Protein AF-F7X9J7-F1 (afdb_monomer_lite)

Sequence (141 aa):
MPDPILLPTLPWRDCQFDPINPTDVSMMEGRRSEEQAAGTPFWKAQYTTNWMTPAFYGLFDAFVMKSSSRGAPFLGYDLFRPRPIAHNNGKPLSGTKAGGGAFNGGAVLQSITNSRTIVVSGLPAGFKLSSGDYVELRKSG

Secondary structure (DSSP, 8-state):
-PPPBPPP---EEEEEEEEE--EEEE--TTSPPEEEE-S--EEEEEEEE-SPPHHHHHHHHHHHHHHHGGG--B----TT--S-GGG-SSSPS-SB-TTSSB--S--EEEEEEETTEEEEESPPTT----TT---------

Foldseek 3Di:
DPDAAEDDPAQWDDKDKDKDFDWDWDDDPPDDIDIDGDDDIDIDIDIDHDDDDPVRVVVVVVSCVVCVVVNGHHDDDGPVPPDAPVPPPV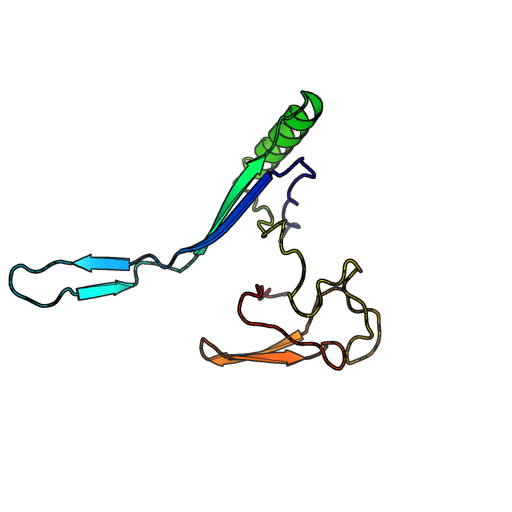DQQFAAWPVGDTDPVDWDFPADPDPVDTDIGRHHPPDDHDPPDDDDDDDDD

Organism: Sinorhizobium meliloti (strain SM11) (NCBI:txid707241)

pLDDT: mean 84.24, std 8.74, range [52.03, 94.12]

Radius of gyration: 19.71 Å; chains: 1; bounding box: 40×46×58 Å

Structure (mmCIF, N/CA/C/O backbone):
data_AF-F7X9J7-F1
#
_entry.id   AF-F7X9J7-F1
#
loop_
_atom_site.group_PDB
_atom_site.id
_atom_site.type_symbol
_atom_site.label_atom_id
_atom_site.label_alt_id
_atom_site.label_comp_id
_atom_site.label_asym_id
_atom_site.label_entity_id
_atom_site.label_seq_id
_atom_site.pdbx_PDB_ins_code
_atom_site.Cartn_x
_atom_site.Cartn_y
_atom_site.Cartn_z
_atom_site.occupancy
_atom_site.B_iso_or_equiv
_atom_site.auth_seq_id
_atom_site.auth_comp_id
_atom_site.auth_asym_id
_atom_site.auth_atom_id
_atom_site.pdbx_PDB_model_num
ATOM 1 N N . MET A 1 1 ? -17.945 6.629 -8.120 1.00 53.03 1 MET A N 1
ATOM 2 C CA . MET A 1 1 ? -16.708 7.422 -8.311 1.00 53.03 1 MET A CA 1
ATOM 3 C C . MET A 1 1 ? -16.031 6.932 -9.580 1.00 53.03 1 MET A C 1
ATOM 5 O O . MET A 1 1 ? -16.171 5.747 -9.852 1.00 53.03 1 MET A O 1
ATOM 9 N N . PRO A 1 2 ? -15.355 7.794 -10.358 1.00 61.09 2 PRO A N 1
ATOM 10 C CA . PRO A 1 2 ? -14.476 7.326 -11.429 1.00 61.09 2 PRO A CA 1
ATOM 11 C C . PRO A 1 2 ? -13.364 6.447 -10.842 1.00 61.09 2 PRO A C 1
ATOM 13 O O . PRO A 1 2 ? -12.942 6.679 -9.706 1.00 61.09 2 PRO A O 1
ATOM 16 N N . ASP A 1 3 ? -12.914 5.448 -11.600 1.00 68.94 3 ASP A N 1
ATOM 17 C CA . ASP A 1 3 ? -11.819 4.580 -11.170 1.00 68.94 3 ASP A CA 1
ATOM 18 C C . ASP A 1 3 ? -10.563 5.416 -10.875 1.00 68.94 3 ASP A C 1
ATOM 20 O O . ASP A 1 3 ? -10.225 6.317 -11.656 1.00 68.94 3 ASP A O 1
ATOM 24 N N . PRO A 1 4 ? -9.868 5.155 -9.752 1.00 78.88 4 PRO A N 1
ATOM 25 C CA . PRO A 1 4 ? -8.680 5.910 -9.397 1.00 78.88 4 PRO A CA 1
ATOM 26 C C . PRO A 1 4 ? -7.581 5.687 -10.435 1.00 78.88 4 PRO A C 1
ATOM 28 O O . PRO A 1 4 ? -7.437 4.610 -11.019 1.00 78.88 4 PRO A O 1
ATOM 31 N N . ILE A 1 5 ? -6.760 6.713 -10.641 1.00 87.12 5 ILE A N 1
ATOM 32 C CA . ILE A 1 5 ? -5.600 6.607 -11.525 1.00 87.12 5 ILE A CA 1
ATOM 33 C C . ILE A 1 5 ? -4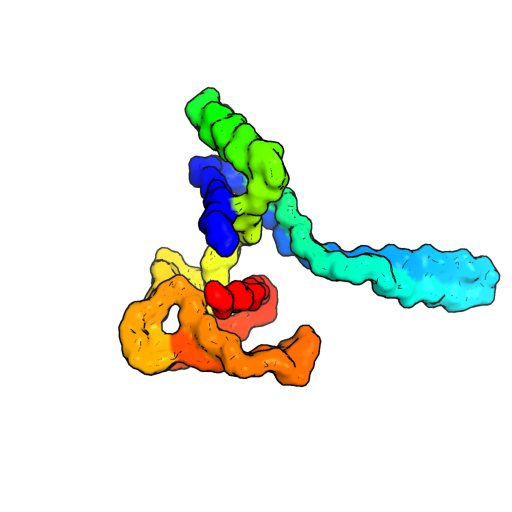.620 5.598 -10.914 1.00 87.12 5 ILE A C 1
ATOM 35 O O . ILE A 1 5 ? -4.282 5.688 -9.736 1.00 87.12 5 ILE A O 1
ATOM 39 N N . LEU A 1 6 ? -4.160 4.629 -11.703 1.00 88.94 6 LEU A N 1
ATOM 40 C CA . LEU A 1 6 ? -3.172 3.651 -11.248 1.00 88.94 6 LEU A CA 1
ATOM 41 C C . LEU A 1 6 ? -1.769 4.265 -11.223 1.00 88.94 6 LEU A C 1
ATOM 43 O O . LEU A 1 6 ? -1.438 5.104 -12.065 1.00 88.94 6 LEU A O 1
ATOM 47 N N . LEU A 1 7 ? -0.934 3.809 -10.286 1.00 89.81 7 LEU A N 1
ATOM 48 C CA . LEU A 1 7 ? 0.491 4.136 -10.293 1.00 89.81 7 LEU A CA 1
ATOM 49 C C . LEU A 1 7 ? 1.151 3.635 -11.589 1.00 89.81 7 LEU A C 1
ATOM 51 O O . LEU A 1 7 ? 0.887 2.503 -12.010 1.00 89.81 7 LEU A O 1
ATOM 55 N N . PRO A 1 8 ? 2.018 4.445 -12.219 1.00 91.31 8 PRO A N 1
ATOM 56 C CA . PRO A 1 8 ? 2.694 4.050 -13.442 1.00 91.31 8 PRO A CA 1
ATOM 57 C C . PRO A 1 8 ? 3.735 2.959 -13.168 1.00 91.31 8 PRO A C 1
ATOM 59 O O . PRO A 1 8 ? 4.362 2.900 -12.105 1.00 91.31 8 PRO A O 1
ATOM 62 N N . THR A 1 9 ? 3.957 2.103 -14.164 1.00 90.88 9 THR A N 1
ATOM 63 C CA . THR A 1 9 ? 5.023 1.099 -14.131 1.00 90.88 9 THR A CA 1
ATOM 64 C C . THR A 1 9 ? 6.363 1.775 -14.410 1.00 90.88 9 THR A C 1
ATOM 66 O O . THR A 1 9 ? 6.758 1.957 -15.560 1.00 90.88 9 THR A O 1
ATOM 69 N N . LEU A 1 10 ? 7.046 2.180 -13.342 1.00 92.38 10 LEU A N 1
ATOM 70 C CA . LEU A 1 10 ? 8.357 2.824 -13.376 1.00 92.38 10 LEU A CA 1
ATOM 71 C C . LEU A 1 10 ? 9.400 1.943 -12.676 1.00 92.38 10 LEU A C 1
ATOM 73 O O . LEU A 1 10 ? 9.028 1.058 -11.900 1.00 92.38 10 LEU A O 1
ATOM 77 N N . PRO A 1 11 ? 10.707 2.166 -12.920 1.00 92.62 11 PRO A N 1
ATOM 78 C CA . PRO A 1 11 ? 11.774 1.481 -12.195 1.00 92.62 11 PRO A CA 1
ATOM 79 C C . PRO A 1 11 ? 11.881 2.024 -10.760 1.00 92.62 11 PRO A C 1
ATOM 81 O O . PRO A 1 11 ? 12.816 2.749 -10.414 1.00 92.62 11 PRO A O 1
ATOM 84 N N . TRP A 1 12 ? 10.889 1.703 -9.931 1.00 92.25 12 TRP A N 1
ATOM 85 C CA . TRP A 1 12 ? 10.841 2.061 -8.519 1.00 92.25 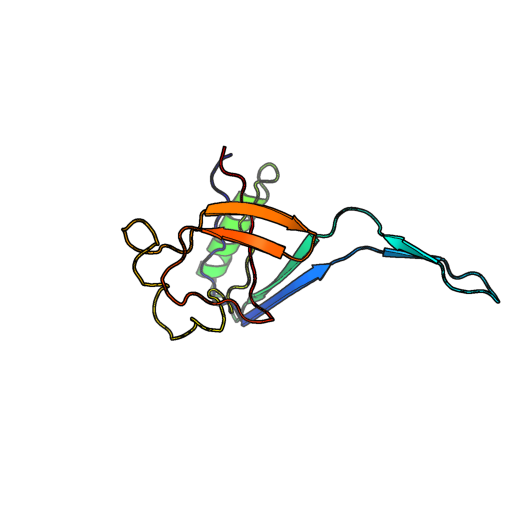12 TRP A CA 1
ATOM 86 C C . TRP A 1 12 ? 12.016 1.426 -7.773 1.00 92.25 12 TRP A C 1
ATOM 88 O O . TRP A 1 12 ? 12.338 0.254 -7.962 1.00 92.25 12 TRP A O 1
ATOM 98 N N . ARG A 1 13 ? 12.672 2.227 -6.940 1.00 93.12 13 ARG A N 1
ATOM 99 C CA . ARG A 1 13 ? 13.799 1.828 -6.098 1.00 93.12 13 ARG A CA 1
ATOM 100 C C . ARG A 1 13 ? 13.352 1.536 -4.681 1.00 93.12 13 ARG A C 1
ATOM 102 O O . ARG A 1 13 ? 13.801 0.561 -4.097 1.00 93.12 13 ARG A O 1
ATOM 109 N N . ASP A 1 14 ? 12.521 2.419 -4.141 1.00 92.44 14 ASP A N 1
ATOM 110 C CA . ASP A 1 14 ? 12.150 2.398 -2.734 1.00 92.44 14 ASP A CA 1
ATOM 111 C C . ASP A 1 14 ? 10.760 3.007 -2.524 1.00 92.44 14 ASP A C 1
ATOM 113 O O . ASP A 1 14 ? 10.324 3.863 -3.306 1.00 92.44 14 ASP A O 1
ATOM 117 N N . CYS A 1 15 ? 10.072 2.551 -1.482 1.00 92.75 15 CYS A N 1
ATOM 118 C CA . CYS A 1 15 ? 8.760 3.025 -1.069 1.00 92.75 15 CYS A CA 1
ATOM 119 C C . CYS A 1 15 ? 8.698 3.084 0.455 1.00 92.75 15 CYS A C 1
ATOM 121 O O . CYS A 1 15 ? 8.728 2.054 1.125 1.00 92.75 15 CYS A O 1
ATOM 123 N N . GLN A 1 16 ? 8.525 4.285 0.993 1.00 93.12 16 GLN A N 1
ATOM 124 C CA . GLN A 1 16 ? 8.170 4.476 2.392 1.00 93.12 16 GLN A CA 1
ATOM 125 C C . GLN A 1 16 ? 6.656 4.674 2.486 1.00 93.12 16 GLN A C 1
ATOM 127 O O . GLN A 1 16 ? 6.116 5.595 1.870 1.00 93.12 16 GLN A O 1
ATOM 132 N N . PHE A 1 17 ? 5.971 3.792 3.215 1.00 91.94 17 PHE A N 1
ATOM 133 C CA . PHE A 1 17 ? 4.514 3.790 3.342 1.00 91.94 17 PHE A CA 1
ATOM 134 C C . PHE A 1 17 ? 4.108 3.671 4.810 1.00 91.94 17 PHE A C 1
ATOM 136 O O . PHE A 1 17 ? 3.935 2.570 5.336 1.00 91.94 17 PHE A O 1
ATOM 143 N N . ASP A 1 18 ? 3.965 4.823 5.463 1.00 91.50 18 ASP A N 1
ATOM 144 C CA . ASP A 1 18 ? 3.788 4.901 6.911 1.00 91.50 18 ASP A CA 1
ATOM 145 C C . ASP A 1 18 ? 2.455 5.560 7.293 1.00 91.50 18 ASP A C 1
ATOM 147 O O . ASP A 1 18 ? 2.023 6.523 6.640 1.00 91.50 18 ASP A O 1
ATOM 151 N N . PRO A 1 19 ? 1.796 5.078 8.363 1.00 90.06 19 PRO A N 1
ATOM 152 C CA . PRO A 1 19 ? 0.643 5.751 8.928 1.00 90.06 19 PRO A CA 1
ATOM 153 C C . PRO A 1 19 ? 1.106 6.971 9.728 1.00 90.06 19 PRO A C 1
ATOM 155 O O . PRO A 1 19 ? 1.990 6.887 10.581 1.00 90.06 19 PRO A O 1
ATOM 158 N N . ILE A 1 20 ? 0.472 8.108 9.482 1.00 91.00 20 ILE A N 1
ATOM 159 C CA . ILE A 1 20 ? 0.663 9.339 10.237 1.00 91.00 20 ILE A CA 1
ATOM 160 C C . ILE A 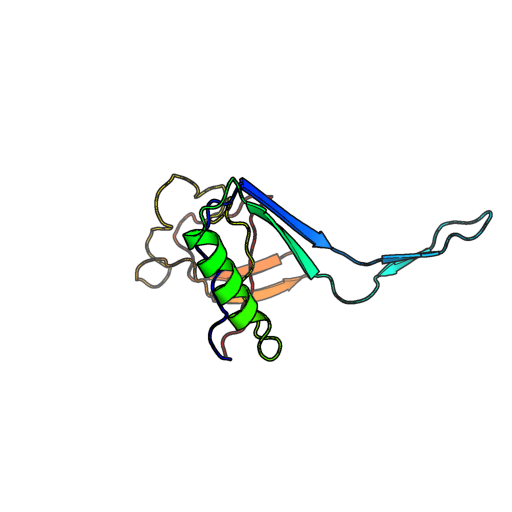1 20 ? -0.567 9.544 11.112 1.00 91.00 20 ILE A C 1
ATOM 162 O O . ILE A 1 20 ? -1.686 9.678 10.616 1.00 91.00 20 ILE A O 1
ATOM 166 N N . ASN A 1 21 ? -0.330 9.589 12.421 1.00 88.38 21 ASN A N 1
ATOM 167 C CA . ASN A 1 21 ? -1.305 9.989 13.427 1.00 88.38 21 ASN A CA 1
ATOM 168 C C . ASN A 1 21 ? -0.908 11.389 13.899 1.00 88.38 21 ASN A C 1
ATOM 170 O O . ASN A 1 21 ? 0.033 11.493 14.686 1.00 88.38 21 ASN A O 1
ATOM 174 N N . PRO A 1 22 ? -1.534 12.462 13.392 1.00 86.19 22 PRO A N 1
ATOM 175 C CA . PRO A 1 22 ? -1.153 13.800 13.802 1.00 86.19 22 PRO A CA 1
ATOM 176 C C . PRO A 1 22 ? -1.568 14.009 15.259 1.00 86.19 22 PRO A C 1
ATOM 178 O O . PRO A 1 22 ? -2.695 13.691 15.651 1.00 86.19 22 PRO A O 1
ATOM 181 N N . THR A 1 23 ? -0.643 14.509 16.069 1.00 85.69 23 THR A N 1
ATOM 182 C CA . THR A 1 23 ? -0.884 14.816 17.477 1.00 85.69 23 THR A CA 1
ATOM 183 C C . THR A 1 23 ? -0.340 16.196 17.801 1.00 85.69 23 THR A C 1
ATOM 185 O O . THR A 1 23 ? 0.711 16.600 17.302 1.00 85.69 23 THR A O 1
ATOM 188 N N . ASP A 1 24 ? -1.091 16.924 18.620 1.00 80.94 24 ASP A N 1
ATOM 189 C CA . ASP A 1 24 ? -0.666 18.184 19.204 1.00 80.94 24 ASP A CA 1
ATOM 190 C C . ASP A 1 24 ? -0.168 17.901 20.617 1.00 80.94 24 ASP A C 1
ATOM 192 O O . ASP A 1 24 ? -0.889 17.351 21.455 1.00 80.94 24 ASP A O 1
ATOM 196 N N . VAL A 1 25 ? 1.087 18.266 20.873 1.00 81.12 25 VAL A N 1
ATOM 197 C CA . VAL A 1 25 ? 1.732 18.085 22.173 1.00 81.12 25 VAL A CA 1
ATOM 198 C C . VAL A 1 25 ? 1.954 19.454 22.791 1.00 81.12 25 VAL A C 1
ATOM 200 O O . VAL A 1 25 ? 2.723 20.265 22.275 1.00 81.12 25 VAL A O 1
ATOM 203 N N . SER A 1 26 ? 1.298 19.703 23.922 1.00 76.94 26 SER A N 1
ATOM 204 C CA . SER A 1 26 ? 1.517 20.905 24.721 1.00 76.94 26 SER A CA 1
ATOM 205 C C . SER A 1 26 ? 2.441 20.578 25.889 1.00 76.94 26 SER A C 1
ATOM 207 O O . SER A 1 26 ? 2.125 19.758 26.758 1.00 76.94 26 SER A O 1
ATOM 209 N N . MET A 1 27 ? 3.612 21.213 25.905 1.00 70.31 27 MET A N 1
ATOM 210 C CA . MET A 1 27 ? 4.551 21.111 27.015 1.00 70.31 27 MET A CA 1
ATOM 211 C C . MET A 1 27 ? 4.245 22.204 28.039 1.00 70.31 27 MET A C 1
ATOM 213 O O . MET A 1 27 ? 4.481 23.381 27.781 1.00 70.31 27 MET A O 1
ATOM 217 N N . MET A 1 28 ? 3.750 21.821 29.216 1.00 68.06 28 MET A N 1
ATOM 218 C CA . MET A 1 28 ? 3.649 22.737 30.352 1.00 68.06 28 MET A CA 1
ATOM 219 C C . MET A 1 28 ? 4.912 22.637 31.211 1.00 68.06 28 MET A C 1
ATOM 221 O O . MET A 1 28 ? 5.259 21.560 31.699 1.00 68.06 28 MET A O 1
ATOM 225 N N . GLU A 1 29 ? 5.596 23.763 31.410 1.00 60.94 29 GLU A N 1
ATOM 226 C CA . GLU A 1 29 ? 6.791 23.849 32.252 1.00 60.94 29 GLU A CA 1
ATOM 227 C C . GLU A 1 29 ? 6.489 23.341 33.678 1.00 60.94 29 GLU A C 1
ATOM 229 O O . GLU A 1 29 ? 5.553 23.793 34.340 1.00 60.94 29 GLU A O 1
ATOM 234 N N . GLY A 1 30 ? 7.247 22.337 34.134 1.00 69.25 30 GLY A N 1
ATOM 235 C CA . GLY A 1 30 ? 7.101 21.737 35.466 1.00 69.25 30 GLY A CA 1
ATOM 236 C C . GLY A 1 30 ? 5.926 20.761 35.660 1.00 69.25 30 GLY A C 1
ATOM 237 O O . GLY A 1 30 ? 5.692 20.338 36.794 1.00 69.25 30 GLY A O 1
ATOM 238 N N . ARG A 1 31 ? 5.182 20.376 34.607 1.00 67.12 31 ARG A N 1
ATOM 239 C CA . ARG A 1 31 ? 4.054 19.415 34.676 1.00 67.12 31 ARG A CA 1
ATOM 240 C C . ARG A 1 31 ? 4.125 18.328 33.590 1.00 67.12 31 ARG A C 1
ATOM 242 O O . ARG A 1 31 ? 5.055 18.280 32.794 1.00 67.12 31 ARG A O 1
ATOM 249 N N . ARG A 1 32 ? 3.151 17.404 33.604 1.00 70.94 32 ARG A N 1
ATOM 250 C CA . ARG A 1 32 ? 2.982 16.357 32.577 1.00 70.94 32 ARG A CA 1
ATOM 251 C C . ARG A 1 32 ? 2.619 16.994 31.229 1.00 70.94 32 ARG A C 1
ATOM 253 O O . ARG A 1 32 ? 1.848 17.947 31.203 1.00 70.94 32 ARG A O 1
ATOM 260 N N . SER A 1 33 ? 3.155 16.449 30.139 1.00 75.88 33 SER A N 1
ATOM 261 C CA . SER A 1 33 ? 2.762 16.804 28.773 1.00 75.88 33 SER A CA 1
ATOM 262 C C . SER A 1 33 ? 1.345 16.312 28.481 1.00 75.88 33 SER A C 1
ATOM 264 O O . SER A 1 33 ? 1.024 15.158 28.779 1.00 75.88 33 SER A O 1
ATOM 266 N N . GLU A 1 34 ? 0.520 17.168 27.883 1.00 76.38 34 GLU A N 1
ATOM 267 C CA . GLU A 1 34 ? -0.792 16.788 27.352 1.00 76.38 34 GLU A CA 1
ATOM 268 C C . GLU A 1 34 ? -0.666 16.544 25.847 1.00 76.38 34 GLU A C 1
ATOM 270 O O . GLU A 1 34 ? -0.103 17.367 25.122 1.00 76.38 34 GLU A O 1
ATOM 275 N N . GLU A 1 35 ? -1.162 15.394 25.392 1.00 79.62 35 GLU A N 1
ATOM 276 C CA . GLU A 1 35 ? -1.201 15.013 23.981 1.00 79.62 35 GLU A CA 1
ATOM 277 C C . GLU A 1 35 ? -2.660 14.906 23.542 1.00 79.62 35 GLU A C 1
ATOM 279 O O . GLU A 1 35 ? -3.454 14.176 24.145 1.00 79.62 35 GLU A O 1
ATOM 284 N N . GLN A 1 36 ? -3.014 15.637 22.490 1.00 78.62 36 GLN A N 1
ATOM 285 C CA . GLN A 1 36 ? -4.331 15.581 21.876 1.00 78.62 36 GLN A CA 1
ATOM 286 C C . GLN A 1 36 ? -4.201 15.079 20.439 1.00 78.62 36 GLN A C 1
ATOM 288 O O . GLN A 1 36 ? -3.354 15.536 19.676 1.00 78.62 36 GLN A O 1
ATOM 293 N N . ALA A 1 37 ? -5.058 14.132 20.050 1.00 80.19 37 ALA A N 1
ATOM 294 C CA . ALA A 1 37 ? -5.142 13.704 18.658 1.00 80.19 37 ALA A CA 1
ATOM 295 C C . ALA A 1 37 ? -5.636 14.867 17.784 1.00 80.19 37 ALA A C 1
ATOM 297 O O . ALA A 1 37 ? -6.692 15.444 18.055 1.00 80.19 37 ALA A O 1
ATOM 298 N N . ALA A 1 38 ? -4.887 15.179 16.729 1.00 77.75 38 ALA A N 1
ATOM 299 C CA . ALA A 1 38 ? -5.183 16.258 15.802 1.00 77.75 38 ALA A CA 1
ATOM 300 C C . ALA A 1 38 ? -5.632 15.677 14.450 1.00 77.75 38 ALA A C 1
ATOM 302 O O . ALA A 1 38 ? -4.882 15.014 13.740 1.00 77.75 38 ALA A O 1
ATOM 303 N N . GLY A 1 39 ? -6.885 15.929 14.067 1.00 81.94 39 GLY A N 1
ATOM 304 C CA . GLY A 1 39 ? -7.410 15.520 12.761 1.00 81.94 39 GLY A CA 1
ATOM 305 C C . GLY A 1 39 ? -7.586 14.006 12.567 1.00 81.94 39 GLY A C 1
ATOM 306 O O . GLY A 1 39 ? -7.687 13.230 13.515 1.00 81.94 39 GLY A O 1
ATOM 307 N N . THR A 1 40 ? -7.710 13.592 11.301 1.00 85.25 40 THR A N 1
ATOM 308 C CA . THR A 1 40 ? -7.902 12.182 10.915 1.00 85.25 40 THR A CA 1
ATOM 309 C C . THR A 1 40 ? -6.559 11.566 10.524 1.00 85.25 40 THR A C 1
ATOM 311 O O . THR A 1 40 ? -5.874 12.148 9.680 1.00 85.25 40 THR A O 1
ATOM 314 N N . PRO A 1 41 ? -6.188 10.393 11.071 1.00 86.81 41 PRO A N 1
ATOM 315 C CA . PRO A 1 41 ? -5.022 9.648 10.618 1.00 86.81 41 PRO A CA 1
ATOM 316 C C . PRO A 1 41 ? -5.025 9.393 9.114 1.00 86.81 41 PRO A C 1
ATOM 318 O O . PRO A 1 41 ? -6.060 9.069 8.529 1.00 86.81 41 PRO A O 1
ATOM 321 N N . PHE A 1 42 ? -3.857 9.486 8.489 1.00 88.94 42 PHE A N 1
ATOM 322 C CA . PHE A 1 42 ? -3.702 9.243 7.059 1.00 88.94 42 PHE A CA 1
ATOM 323 C C . PHE A 1 42 ? -2.413 8.485 6.767 1.00 88.94 42 PHE A C 1
ATOM 325 O O . PHE A 1 42 ? -1.456 8.531 7.533 1.00 88.94 42 PHE A O 1
ATOM 332 N N . TRP A 1 43 ? -2.378 7.786 5.639 1.00 90.06 43 TRP A N 1
ATOM 333 C CA . TRP A 1 43 ? -1.163 7.138 5.157 1.00 90.06 43 TRP A CA 1
ATOM 334 C C . TRP A 1 43 ? -0.375 8.100 4.279 1.00 90.06 43 TRP A C 1
ATOM 336 O O . TRP A 1 43 ? -0.950 8.784 3.429 1.00 90.06 43 TRP A O 1
ATOM 346 N N . LYS A 1 44 ? 0.945 8.134 4.458 1.00 92.12 44 LYS A N 1
ATOM 347 C CA . LYS A 1 44 ? 1.853 8.876 3.588 1.00 92.12 44 LYS A CA 1
ATOM 348 C C . LYS A 1 44 ? 2.720 7.895 2.816 1.00 92.12 44 LYS A C 1
ATOM 350 O O . LYS A 1 44 ? 3.404 7.066 3.406 1.00 92.12 44 LYS A O 1
ATOM 355 N N . ALA A 1 45 ? 2.700 8.040 1.495 1.00 92.12 45 ALA A N 1
ATOM 356 C CA . ALA A 1 45 ? 3.557 7.298 0.589 1.00 92.12 45 ALA A CA 1
ATOM 357 C C . ALA A 1 45 ? 4.657 8.208 0.037 1.00 92.12 45 ALA A C 1
ATOM 359 O O . ALA A 1 45 ? 4.370 9.304 -0.451 1.00 92.12 45 ALA A O 1
ATOM 360 N N . GLN A 1 46 ? 5.899 7.742 0.065 1.00 93.69 46 GLN A N 1
ATOM 361 C CA . GLN A 1 46 ? 7.026 8.367 -0.610 1.00 93.69 46 GLN A CA 1
ATOM 362 C C . GLN A 1 46 ? 7.701 7.333 -1.503 1.00 93.69 46 GLN A C 1
ATOM 364 O O . GLN A 1 46 ? 8.256 6.349 -1.024 1.00 93.69 46 GLN A O 1
ATOM 369 N N . TYR A 1 47 ? 7.664 7.582 -2.809 1.00 92.94 47 TYR A N 1
ATOM 370 C CA . TYR A 1 47 ? 8.238 6.702 -3.817 1.00 92.94 47 TYR A CA 1
ATOM 371 C C . TYR A 1 47 ? 9.523 7.307 -4.359 1.00 92.94 47 TYR A C 1
ATOM 373 O O . TYR A 1 47 ? 9.560 8.490 -4.700 1.00 92.94 47 TYR A O 1
ATOM 381 N N . THR A 1 48 ? 10.563 6.489 -4.483 1.00 92.88 48 THR A N 1
ATOM 382 C CA . THR A 1 48 ? 11.801 6.886 -5.155 1.00 92.88 48 THR A CA 1
ATOM 383 C C . THR A 1 48 ? 12.067 5.970 -6.334 1.00 92.88 48 THR A C 1
ATOM 385 O O . THR A 1 48 ? 11.877 4.760 -6.234 1.00 92.88 48 THR A O 1
ATOM 388 N N . THR A 1 49 ? 12.519 6.527 -7.452 1.00 93.44 49 THR A N 1
ATOM 389 C CA . THR A 1 49 ? 12.899 5.781 -8.655 1.00 93.44 49 THR A CA 1
ATOM 390 C C . THR A 1 49 ? 14.411 5.584 -8.744 1.00 93.44 49 THR A C 1
ATOM 392 O O . THR A 1 49 ? 15.204 6.266 -8.090 1.00 93.44 49 THR A O 1
ATOM 395 N N . ASN A 1 50 ? 14.816 4.611 -9.555 1.00 92.62 50 ASN A N 1
ATOM 396 C CA . ASN A 1 50 ? 16.178 4.498 -10.067 1.00 92.62 50 ASN A CA 1
ATOM 397 C C . ASN A 1 50 ? 16.399 5.479 -11.231 1.00 92.62 50 ASN A C 1
ATOM 399 O O . ASN A 1 50 ? 15.540 6.303 -11.541 1.00 92.62 50 ASN A O 1
ATOM 403 N N . TRP A 1 51 ? 17.545 5.367 -11.903 1.00 90.75 51 TRP A N 1
ATOM 404 C CA . TRP A 1 51 ? 17.813 6.073 -13.155 1.00 90.75 51 TRP A CA 1
ATOM 405 C C . TRP A 1 51 ? 16.663 5.883 -14.156 1.00 90.75 51 TRP A C 1
ATOM 407 O O . TRP A 1 51 ? 16.305 4.758 -14.508 1.00 90.75 51 TRP A O 1
ATOM 417 N N . MET A 1 52 ? 16.077 6.996 -14.601 1.00 91.88 52 MET A N 1
ATOM 418 C CA . MET A 1 52 ? 14.953 7.017 -15.535 1.00 91.88 52 MET A CA 1
ATOM 419 C C . MET A 1 52 ? 15.434 7.375 -16.941 1.00 91.88 52 MET A C 1
ATOM 421 O O . MET A 1 52 ? 16.258 8.267 -17.130 1.00 91.88 52 MET A O 1
ATOM 425 N N . THR A 1 53 ? 14.893 6.689 -17.946 1.00 94.12 53 THR A N 1
ATOM 426 C CA . THR A 1 53 ? 15.065 7.064 -19.354 1.00 94.12 53 THR A CA 1
ATOM 427 C C . THR A 1 53 ? 14.107 8.207 -19.715 1.00 94.12 53 THR A C 1
ATOM 429 O O . THR A 1 53 ? 13.084 8.377 -19.043 1.00 94.12 53 THR A O 1
ATOM 432 N N . PRO A 1 54 ? 14.355 8.965 -20.802 1.00 93.62 54 PRO A N 1
ATOM 433 C CA . PRO A 1 54 ? 13.431 10.007 -21.264 1.00 93.62 54 PRO A CA 1
ATOM 434 C C . PRO A 1 54 ? 11.991 9.510 -21.479 1.00 93.62 54 PRO A C 1
ATOM 436 O O . PRO A 1 54 ? 11.037 10.220 -21.172 1.00 93.62 54 PRO A O 1
ATOM 439 N N . ALA A 1 55 ? 11.821 8.260 -21.926 1.00 92.31 55 ALA A N 1
ATOM 440 C CA . ALA A 1 55 ? 10.504 7.642 -22.074 1.00 92.31 55 ALA A CA 1
ATOM 441 C C . ALA A 1 55 ? 9.775 7.487 -20.725 1.00 92.31 55 ALA A C 1
ATOM 443 O O . ALA A 1 55 ? 8.587 7.791 -20.623 1.00 92.31 55 ALA A O 1
ATOM 444 N N . PHE A 1 56 ? 10.485 7.071 -19.671 1.00 93.62 56 PHE A N 1
ATOM 445 C CA . PHE A 1 56 ? 9.910 6.976 -18.327 1.00 93.62 56 PHE A CA 1
ATOM 446 C C . PHE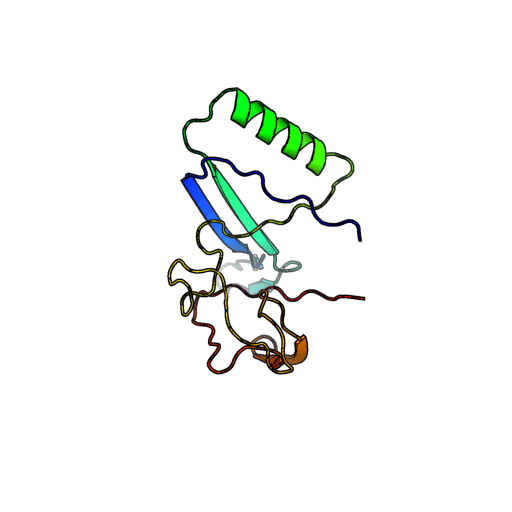 A 1 56 ? 9.586 8.346 -17.726 1.00 93.62 56 PHE A C 1
ATOM 448 O O . PHE A 1 56 ? 8.589 8.463 -17.016 1.00 93.62 56 PHE A O 1
ATOM 455 N N . TYR A 1 57 ? 10.371 9.385 -18.034 1.00 92.31 57 TYR A N 1
ATOM 456 C CA . TYR A 1 57 ? 10.030 10.756 -17.644 1.00 92.31 57 TYR A CA 1
ATOM 457 C C . TYR A 1 57 ? 8.714 11.214 -18.272 1.00 92.31 57 TYR A C 1
ATOM 459 O O . TYR A 1 57 ? 7.857 11.716 -17.553 1.00 92.31 57 TYR A O 1
ATOM 467 N N . GLY A 1 58 ? 8.512 10.967 -19.570 1.00 93.56 58 GLY A N 1
ATOM 468 C CA . GLY A 1 58 ? 7.248 11.289 -20.239 1.00 93.56 58 GLY A CA 1
ATOM 469 C C . GLY A 1 58 ? 6.047 10.549 -19.638 1.00 93.56 58 GLY A C 1
ATOM 470 O O . GLY A 1 58 ? 4.978 11.131 -19.479 1.00 93.56 58 GLY A O 1
ATOM 471 N N . LEU A 1 59 ? 6.224 9.285 -19.233 1.00 92.88 59 LEU A N 1
ATOM 472 C CA . LEU A 1 59 ? 5.178 8.528 -18.535 1.00 92.88 59 LEU A CA 1
ATOM 473 C C . LEU A 1 59 ? 4.850 9.109 -17.155 1.00 92.88 59 LEU A C 1
ATOM 475 O O . LEU A 1 59 ? 3.676 9.178 -16.786 1.00 92.88 59 LEU A O 1
ATOM 479 N N . PHE A 1 60 ? 5.864 9.518 -16.391 1.00 91.38 60 PHE A N 1
ATOM 480 C CA . PHE A 1 60 ? 5.651 10.137 -15.085 1.00 91.38 60 PHE A CA 1
ATOM 481 C C . PHE A 1 60 ? 4.983 11.510 -15.212 1.00 91.38 60 PHE A C 1
ATOM 483 O O . PHE A 1 60 ? 4.040 11.791 -14.478 1.00 91.38 60 PHE A O 1
ATOM 490 N N . ASP A 1 61 ? 5.403 12.324 -16.180 1.00 91.62 61 ASP A N 1
ATOM 491 C CA . ASP A 1 61 ? 4.795 13.626 -16.461 1.00 91.62 61 ASP A CA 1
ATOM 492 C C . ASP A 1 61 ? 3.320 13.480 -16.862 1.00 91.62 61 ASP A C 1
ATOM 494 O O . ASP A 1 61 ? 2.441 14.102 -16.268 1.00 91.62 61 ASP A O 1
ATOM 498 N N . ALA A 1 62 ? 3.006 12.541 -17.761 1.00 90.62 62 ALA A N 1
ATOM 499 C CA . ALA A 1 62 ? 1.625 12.225 -18.124 1.00 90.62 62 ALA A CA 1
ATOM 500 C C . ALA A 1 62 ? 0.785 11.772 -16.913 1.00 90.62 62 ALA A C 1
ATOM 502 O O . ALA A 1 62 ? -0.380 12.157 -16.780 1.00 90.62 62 ALA A O 1
ATOM 503 N N . PHE A 1 63 ? 1.365 10.977 -16.007 1.00 90.75 63 PHE A N 1
ATOM 504 C CA . PHE A 1 63 ? 0.713 10.591 -14.754 1.00 90.75 63 PHE A CA 1
ATOM 505 C C . PHE A 1 63 ? 0.447 11.804 -13.847 1.00 90.75 63 PHE A C 1
ATOM 507 O O . PHE A 1 63 ? -0.666 11.936 -13.333 1.00 90.75 63 PHE A O 1
ATOM 514 N N . VAL A 1 64 ? 1.419 12.709 -13.687 1.00 89.06 64 VAL A N 1
ATOM 515 C CA . VAL A 1 64 ? 1.282 13.939 -12.887 1.00 89.06 64 VAL A CA 1
ATOM 516 C C . VAL A 1 64 ? 0.248 14.885 -13.494 1.00 89.06 64 VAL A C 1
ATOM 518 O O . VAL A 1 64 ? -0.586 15.427 -12.772 1.00 89.06 64 VAL A O 1
ATOM 521 N N . MET A 1 65 ? 0.220 15.057 -14.814 1.00 88.94 65 MET A N 1
ATOM 522 C CA . MET A 1 65 ? -0.815 15.846 -15.490 1.00 88.94 65 MET A CA 1
ATOM 523 C C . MET A 1 65 ? -2.209 15.254 -15.260 1.00 88.94 65 MET A C 1
ATOM 525 O O . MET A 1 65 ? -3.171 15.981 -15.004 1.00 88.94 65 MET A O 1
ATOM 529 N N . LYS A 1 66 ? -2.326 13.921 -15.294 1.00 86.69 66 LYS A N 1
ATOM 530 C CA . LYS A 1 66 ? -3.599 13.235 -15.060 1.00 86.69 66 LYS A CA 1
ATOM 531 C C . LYS A 1 66 ? -4.070 13.369 -13.609 1.00 86.69 66 LYS A C 1
ATOM 533 O O . LYS A 1 66 ? -5.263 13.555 -13.394 1.00 86.69 66 LYS A O 1
ATOM 538 N N . SER A 1 67 ? -3.162 13.284 -12.634 1.00 85.00 67 SER A N 1
ATOM 539 C CA . SER A 1 67 ? -3.492 13.385 -11.203 1.00 85.00 67 SER A CA 1
ATOM 540 C C . SER A 1 67 ? -3.703 14.828 -10.732 1.00 85.00 67 SER A C 1
ATOM 542 O O . SER A 1 67 ? -4.585 15.091 -9.917 1.00 85.00 67 SER A O 1
ATOM 544 N N . SER A 1 68 ? -2.956 15.789 -11.281 1.00 81.06 68 SER A N 1
ATOM 545 C CA . SER A 1 68 ? -3.106 17.216 -10.958 1.00 81.06 68 SER A CA 1
ATOM 546 C C . SER A 1 68 ? -4.381 17.832 -11.538 1.00 81.06 68 SER A C 1
ATOM 548 O O . SER A 1 68 ? -4.913 18.792 -10.975 1.00 81.06 68 SER A O 1
ATOM 550 N N . SER A 1 69 ? -4.925 17.270 -12.623 1.00 75.94 69 SER A N 1
ATOM 551 C CA . SER A 1 69 ? -6.181 17.736 -13.207 1.00 75.94 69 SER A CA 1
ATOM 552 C C . SER A 1 69 ? -7.343 17.555 -12.223 1.00 75.94 69 SER A C 1
ATOM 554 O O . SER A 1 69 ? -7.809 16.445 -11.969 1.00 75.94 69 SER A O 1
ATOM 556 N N . ARG A 1 70 ? -7.812 18.674 -11.653 1.00 66.81 70 ARG A N 1
ATOM 557 C CA . ARG A 1 70 ? -8.968 18.765 -10.737 1.00 66.81 70 ARG A CA 1
ATOM 558 C C . ARG A 1 70 ? -8.874 17.891 -9.475 1.00 66.81 70 ARG A C 1
ATOM 560 O O . ARG A 1 70 ? -9.905 17.509 -8.928 1.00 66.81 70 ARG A O 1
ATOM 567 N N . GLY A 1 71 ? -7.660 17.603 -8.999 1.00 68.31 71 GLY A N 1
ATOM 568 C CA . GLY A 1 71 ? -7.453 16.826 -7.771 1.00 68.31 71 GLY A CA 1
ATOM 569 C C . GLY A 1 71 ? -7.921 15.374 -7.892 1.00 68.31 71 GLY A C 1
ATOM 570 O O . GLY A 1 71 ? -8.470 14.820 -6.939 1.00 68.31 71 GLY A O 1
ATOM 571 N N . ALA A 1 72 ? -7.756 14.771 -9.072 1.00 80.94 72 ALA A N 1
ATOM 572 C CA . ALA A 1 72 ? -8.131 13.385 -9.301 1.00 80.94 72 ALA A CA 1
ATOM 573 C C . ALA A 1 72 ? -7.321 12.450 -8.378 1.00 80.94 72 ALA A C 1
ATOM 575 O O . ALA A 1 72 ? -6.086 12.463 -8.419 1.00 80.94 72 ALA A O 1
ATOM 576 N N . PRO A 1 73 ? -7.982 11.613 -7.556 1.00 83.81 73 PRO A N 1
ATOM 577 C CA . PRO A 1 73 ? -7.272 10.681 -6.698 1.00 83.81 73 PRO A CA 1
ATOM 578 C C . PRO A 1 73 ? -6.580 9.604 -7.540 1.00 83.81 73 PRO A C 1
ATOM 580 O O . PRO A 1 73 ? -7.1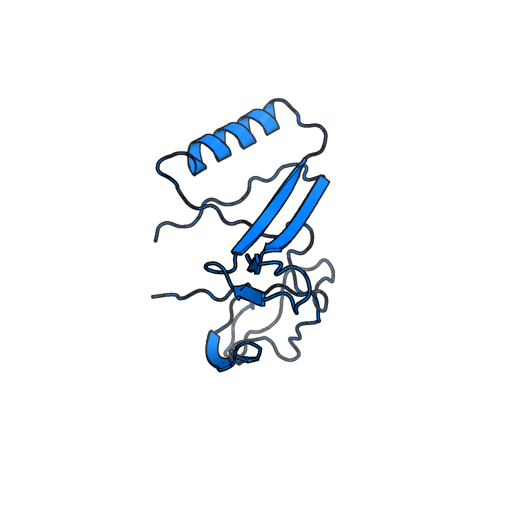07 9.115 -8.546 1.00 83.81 73 PRO A O 1
ATOM 583 N N . PHE A 1 74 ? -5.401 9.198 -7.087 1.00 87.06 74 PHE A N 1
ATOM 584 C CA . PHE A 1 74 ? -4.689 8.039 -7.608 1.00 87.06 74 PHE A CA 1
ATOM 585 C C . PHE A 1 74 ? -4.530 6.993 -6.504 1.00 87.06 74 PHE A C 1
ATOM 587 O O . PHE A 1 74 ? -4.563 7.307 -5.314 1.00 87.06 74 PHE A O 1
ATOM 594 N N . LEU A 1 75 ? -4.382 5.735 -6.901 1.00 85.44 75 LEU A N 1
ATOM 595 C CA . LEU A 1 75 ? -4.255 4.613 -5.982 1.00 85.44 75 LEU A CA 1
ATOM 596 C C . LEU A 1 75 ? -2.798 4.508 -5.520 1.00 85.44 75 LEU A C 1
ATOM 598 O O . LEU A 1 75 ? -1.946 4.022 -6.259 1.00 85.44 75 LEU A O 1
ATOM 602 N N . GLY A 1 76 ? -2.517 4.981 -4.306 1.00 87.38 76 GLY A N 1
ATOM 603 C CA . GLY A 1 76 ? -1.230 4.794 -3.637 1.00 87.38 76 GLY A CA 1
ATOM 604 C C . GLY A 1 76 ? -1.202 3.494 -2.834 1.00 87.38 76 GLY A C 1
ATOM 605 O O . GLY A 1 76 ? -2.144 3.210 -2.099 1.00 87.38 76 GLY A O 1
ATOM 606 N N . TYR A 1 77 ? -0.136 2.712 -2.975 1.00 88.88 77 TYR A N 1
ATOM 607 C CA . TYR A 1 77 ? 0.084 1.469 -2.236 1.00 88.88 77 TYR A CA 1
ATOM 608 C C . TYR A 1 77 ? 1.578 1.141 -2.183 1.00 88.88 77 TYR A C 1
ATOM 610 O O . TYR A 1 77 ? 2.348 1.601 -3.025 1.00 88.88 77 TYR A O 1
ATOM 618 N N . ASP A 1 78 ? 1.984 0.308 -1.225 1.00 90.56 78 ASP A N 1
ATOM 619 C CA . ASP A 1 78 ? 3.351 -0.206 -1.174 1.00 90.56 78 ASP A CA 1
ATOM 620 C C . ASP A 1 78 ? 3.610 -1.185 -2.335 1.00 90.56 78 ASP A C 1
ATOM 622 O O . ASP A 1 78 ? 3.114 -2.316 -2.365 1.00 90.56 78 ASP A O 1
ATOM 626 N N . LEU A 1 79 ? 4.411 -0.733 -3.301 1.00 88.19 79 LEU A N 1
ATOM 627 C CA . LEU A 1 79 ? 4.781 -1.478 -4.507 1.00 88.19 79 LEU A CA 1
ATOM 628 C C . LEU A 1 79 ? 5.638 -2.717 -4.208 1.00 88.19 79 LEU A C 1
ATOM 630 O O . LEU A 1 79 ? 5.635 -3.663 -4.997 1.00 88.19 79 LEU A O 1
ATOM 634 N N . PHE A 1 80 ? 6.364 -2.728 -3.087 1.00 87.31 80 PHE A N 1
ATOM 635 C CA . PHE A 1 80 ? 7.246 -3.831 -2.695 1.00 87.31 80 PHE A CA 1
ATOM 636 C C . PHE A 1 80 ? 6.524 -4.880 -1.848 1.00 87.31 80 PHE A C 1
ATOM 638 O O . PHE A 1 80 ? 7.016 -6.002 -1.698 1.00 87.31 80 PHE A O 1
ATOM 645 N N . ARG A 1 81 ? 5.328 -4.553 -1.344 1.00 86.38 81 ARG A N 1
ATOM 646 C CA . ARG A 1 81 ? 4.457 -5.467 -0.595 1.00 86.38 81 ARG A CA 1
ATOM 647 C C . ARG A 1 81 ? 3.060 -5.552 -1.217 1.00 86.38 81 ARG A C 1
ATOM 649 O O . ARG A 1 81 ? 2.065 -5.256 -0.560 1.00 86.38 81 ARG A O 1
ATOM 656 N N . PRO A 1 82 ? 2.943 -6.038 -2.466 1.00 83.94 82 PRO A N 1
ATOM 657 C CA . PRO A 1 82 ? 1.653 -6.128 -3.150 1.00 83.94 82 PRO A CA 1
ATOM 658 C C . PRO A 1 82 ? 0.740 -7.235 -2.595 1.00 83.94 82 PRO A C 1
ATOM 660 O O . PRO A 1 82 ? -0.384 -7.403 -3.068 1.00 83.94 82 PRO A O 1
ATOM 663 N N . ARG A 1 83 ? 1.232 -8.068 -1.667 1.00 86.31 83 ARG A N 1
ATOM 664 C CA . ARG A 1 83 ? 0.533 -9.247 -1.145 1.00 86.31 83 ARG A CA 1
ATOM 665 C C . ARG A 1 83 ? 0.791 -9.409 0.352 1.00 86.31 83 ARG A C 1
ATOM 667 O O . ARG A 1 83 ? 1.881 -9.050 0.799 1.00 86.31 83 ARG A O 1
ATOM 674 N N . PRO A 1 84 ? -0.152 -10.024 1.090 1.00 88.56 84 PRO A N 1
ATOM 675 C CA . PRO A 1 84 ? 0.078 -10.435 2.467 1.00 88.56 84 PRO A CA 1
ATOM 676 C C . PRO A 1 84 ? 1.328 -11.308 2.594 1.00 88.56 84 PRO A C 1
ATOM 678 O O . PRO A 1 84 ? 1.564 -12.181 1.753 1.00 88.56 84 PRO A O 1
ATOM 681 N N . ILE A 1 85 ? 2.093 -11.114 3.662 1.00 88.81 85 ILE A N 1
ATOM 682 C CA . ILE A 1 85 ? 3.378 -11.768 3.927 1.00 88.81 85 ILE A CA 1
ATOM 683 C C . ILE A 1 85 ? 3.244 -13.292 3.850 1.00 88.81 85 ILE A C 1
ATOM 685 O O . ILE A 1 85 ? 4.026 -13.950 3.164 1.00 88.81 85 ILE A O 1
ATOM 689 N N . ALA A 1 86 ? 2.204 -13.856 4.473 1.00 87.44 86 ALA A N 1
ATOM 690 C CA . ALA A 1 86 ? 1.950 -15.298 4.481 1.00 87.44 86 ALA A CA 1
ATOM 691 C C . ALA A 1 86 ? 1.642 -15.892 3.089 1.00 87.44 86 ALA A C 1
ATOM 693 O O . ALA A 1 86 ? 1.706 -17.107 2.909 1.00 87.44 86 ALA A O 1
ATOM 694 N N . HIS A 1 87 ? 1.317 -15.048 2.106 1.00 84.19 87 HIS A N 1
ATOM 695 C CA . HIS A 1 87 ? 0.952 -15.438 0.741 1.00 84.19 87 HIS A CA 1
ATOM 696 C C . HIS A 1 87 ? 1.922 -14.876 -0.308 1.00 84.19 87 HIS A C 1
ATOM 698 O O . HIS A 1 87 ? 1.658 -14.966 -1.507 1.00 84.19 87 HIS A O 1
ATOM 704 N N . ASN A 1 88 ? 3.062 -14.316 0.110 1.00 81.75 88 ASN A N 1
ATOM 705 C CA . ASN A 1 88 ? 4.058 -13.743 -0.793 1.00 81.75 88 ASN A CA 1
ATOM 706 C C . ASN A 1 88 ? 5.018 -14.812 -1.355 1.00 81.75 88 ASN A C 1
ATOM 708 O O . ASN A 1 88 ? 6.225 -14.778 -1.144 1.00 81.75 88 ASN A O 1
ATOM 712 N N . ASN A 1 89 ? 4.471 -15.795 -2.071 1.00 80.44 89 ASN A N 1
ATOM 713 C CA . ASN A 1 89 ? 5.202 -16.947 -2.619 1.00 80.44 89 ASN A CA 1
ATOM 714 C C . ASN A 1 89 ? 5.584 -16.788 -4.107 1.00 80.44 89 ASN A C 1
ATOM 716 O O . ASN A 1 89 ? 5.780 -17.775 -4.815 1.00 80.44 89 ASN A O 1
ATOM 720 N N . GLY A 1 90 ? 5.623 -15.551 -4.613 1.00 71.50 90 GLY A N 1
ATOM 721 C CA . GLY A 1 90 ? 5.919 -15.249 -6.019 1.00 71.50 90 GLY A CA 1
ATOM 722 C C . GLY A 1 90 ? 4.786 -15.557 -7.007 1.00 71.50 90 GLY A C 1
ATOM 723 O O . GLY A 1 90 ? 4.875 -15.160 -8.167 1.00 71.50 90 GLY A O 1
ATOM 724 N N . LYS A 1 91 ? 3.692 -16.196 -6.575 1.00 73.75 91 LYS A N 1
ATOM 725 C CA . LYS A 1 91 ? 2.518 -16.467 -7.417 1.00 73.75 91 LYS A CA 1
ATOM 726 C C . LYS A 1 91 ? 1.416 -15.432 -7.164 1.00 73.75 91 LYS A C 1
ATOM 728 O O . LYS A 1 91 ? 1.366 -14.839 -6.084 1.00 73.75 91 LYS A O 1
ATOM 733 N N . PRO A 1 92 ? 0.528 -15.176 -8.143 1.00 70.31 92 PRO A N 1
ATOM 734 C CA . PRO A 1 92 ? -0.682 -14.402 -7.896 1.00 70.31 92 PRO A CA 1
ATOM 735 C C . PRO A 1 92 ? -1.473 -14.984 -6.721 1.00 70.31 92 PRO A C 1
ATOM 737 O O . PRO A 1 92 ? -1.487 -16.206 -6.524 1.00 70.31 92 PRO A O 1
ATOM 740 N N . LEU A 1 93 ? -2.152 -14.108 -5.968 1.00 74.06 93 LEU A N 1
ATOM 741 C CA . LEU A 1 93 ? -3.146 -14.547 -4.992 1.00 74.06 93 LEU A CA 1
ATOM 742 C C . LEU A 1 93 ? -4.112 -15.485 -5.716 1.00 74.06 93 LEU A C 1
ATOM 744 O O . LEU A 1 93 ? -4.678 -15.141 -6.750 1.00 74.06 93 LEU A O 1
ATOM 748 N N . SER A 1 94 ? -4.193 -16.709 -5.219 1.00 68.25 94 SER A N 1
ATOM 749 C CA . SER A 1 94 ? -4.886 -17.814 -5.865 1.00 68.25 94 SER A CA 1
ATOM 750 C C . SER A 1 94 ? -5.595 -18.641 -4.804 1.00 68.25 94 SER A C 1
ATOM 752 O O . SER A 1 94 ? -5.297 -18.552 -3.614 1.00 68.25 94 SER A O 1
ATOM 754 N N . GLY A 1 95 ? -6.590 -19.406 -5.236 1.00 73.00 95 GLY A N 1
ATOM 755 C CA . GLY A 1 95 ? -7.465 -20.160 -4.351 1.00 73.00 95 GLY A CA 1
ATOM 756 C C . GLY A 1 95 ? -8.928 -19.964 -4.715 1.00 73.00 95 GLY A C 1
ATOM 757 O O . GLY A 1 95 ? -9.285 -19.096 -5.516 1.00 73.00 95 GLY A O 1
ATOM 758 N N . THR A 1 96 ? -9.769 -20.801 -4.118 1.00 78.25 96 THR A N 1
ATOM 759 C CA . THR A 1 96 ? -11.219 -20.724 -4.293 1.00 78.25 96 THR A CA 1
ATOM 760 C C . THR A 1 96 ? -11.791 -19.837 -3.199 1.00 78.25 96 THR A C 1
ATOM 762 O O . THR A 1 96 ? -11.545 -20.076 -2.015 1.00 78.25 96 THR A O 1
ATOM 765 N N . LYS A 1 97 ? -12.534 -18.801 -3.590 1.00 80.56 97 LYS A N 1
ATOM 766 C CA . LYS A 1 97 ? -13.251 -17.934 -2.654 1.00 80.56 97 LYS A CA 1
ATOM 767 C C . LYS A 1 97 ? -14.270 -18.763 -1.862 1.00 80.56 97 LYS A C 1
ATOM 769 O O . LYS A 1 97 ? -14.888 -19.669 -2.423 1.00 80.56 97 LYS A O 1
ATOM 774 N N . ALA A 1 98 ? -14.498 -18.454 -0.583 1.00 68.56 98 ALA A N 1
ATOM 775 C CA . ALA A 1 98 ? -15.633 -19.034 0.136 1.00 68.56 98 ALA A CA 1
ATOM 776 C C . ALA A 1 98 ? -16.941 -18.567 -0.537 1.00 68.56 98 ALA A C 1
ATOM 778 O O . ALA A 1 98 ? -17.248 -17.376 -0.525 1.00 68.56 98 ALA A O 1
ATOM 779 N N . GLY A 1 99 ? -17.649 -19.496 -1.190 1.00 69.19 99 GLY A N 1
ATOM 780 C CA . GLY A 1 99 ? -18.786 -19.215 -2.081 1.00 69.19 99 GLY A CA 1
ATOM 781 C C . GLY A 1 99 ? -18.546 -19.541 -3.564 1.00 69.19 99 GLY A C 1
ATOM 782 O O . GLY A 1 99 ? -19.477 -19.440 -4.356 1.00 69.19 99 GLY A O 1
ATOM 783 N N . GLY A 1 100 ? -17.336 -19.976 -3.937 1.00 74.19 100 GLY A N 1
ATOM 784 C CA . GLY A 1 100 ? -16.974 -20.349 -5.307 1.00 74.19 100 GLY A CA 1
ATOM 785 C C . GLY A 1 100 ? -16.307 -19.217 -6.097 1.00 74.19 100 GLY A C 1
ATOM 786 O O . GLY A 1 100 ? -16.416 -18.039 -5.760 1.00 74.19 100 GLY A O 1
ATOM 787 N N . GLY A 1 101 ? -15.584 -19.587 -7.157 1.00 78.62 101 GLY A N 1
ATOM 788 C CA . GLY A 1 101 ? -14.846 -18.656 -8.016 1.00 78.62 101 GLY A CA 1
ATOM 789 C C . GLY A 1 101 ? -13.401 -18.393 -7.577 1.00 78.62 101 GLY A C 1
ATOM 790 O O . GLY A 1 101 ? -12.982 -18.739 -6.469 1.00 78.62 101 GLY A O 1
ATOM 791 N N . ALA A 1 102 ? -12.623 -17.795 -8.481 1.00 80.25 102 ALA A N 1
ATOM 792 C CA . ALA A 1 102 ? -11.222 -17.465 -8.243 1.00 80.25 102 ALA A CA 1
ATOM 793 C C . ALA A 1 102 ? -11.088 -16.276 -7.281 1.00 80.25 102 ALA A C 1
ATOM 795 O O . ALA A 1 102 ? -11.762 -15.255 -7.430 1.00 80.25 102 ALA A O 1
ATOM 796 N N . PHE A 1 103 ? -10.198 -16.397 -6.299 1.00 82.62 103 PHE A N 1
ATOM 797 C CA . PHE A 1 103 ? -9.889 -15.297 -5.396 1.00 82.62 103 PHE A CA 1
ATOM 798 C C . PHE A 1 103 ? -9.072 -14.217 -6.110 1.00 82.62 103 PHE A C 1
ATOM 800 O O . PHE A 1 103 ? -7.976 -14.474 -6.595 1.00 82.62 103 PHE A O 1
ATOM 807 N N . ASN A 1 104 ? -9.603 -12.998 -6.143 1.00 78.62 104 ASN A N 1
ATOM 808 C CA . ASN A 1 104 ? -8.999 -11.834 -6.794 1.00 78.62 104 ASN A CA 1
ATOM 809 C C . ASN A 1 104 ? -8.472 -10.793 -5.787 1.00 78.62 104 ASN A C 1
ATOM 811 O O . ASN A 1 104 ? -8.288 -9.633 -6.142 1.00 78.62 104 ASN A O 1
ATOM 815 N N . GLY A 1 105 ? -8.287 -11.181 -4.520 1.00 80.62 105 GLY A N 1
ATOM 816 C CA . GLY A 1 105 ? -7.921 -10.272 -3.427 1.00 80.62 105 GLY A CA 1
ATOM 817 C C . GLY A 1 105 ? -9.110 -9.581 -2.749 1.00 80.62 105 GLY A C 1
ATOM 818 O O . GLY A 1 105 ? -8.948 -9.027 -1.667 1.00 80.62 105 GLY A O 1
ATOM 819 N N . GLY A 1 106 ? -10.312 -9.640 -3.333 1.00 82.44 106 GLY A N 1
ATOM 820 C CA . GLY A 1 106 ? -11.519 -9.046 -2.759 1.00 82.44 106 GLY A CA 1
ATOM 821 C C . GLY A 1 106 ? -12.235 -9.966 -1.769 1.00 82.44 106 GLY A C 1
ATOM 822 O O . GLY A 1 106 ? -12.499 -11.137 -2.059 1.00 82.44 106 GLY A O 1
ATOM 823 N N . ALA A 1 107 ? -12.646 -9.408 -0.633 1.00 87.12 107 ALA A N 1
ATOM 824 C CA . ALA A 1 107 ? -13.429 -10.092 0.392 1.00 87.12 107 ALA A CA 1
ATOM 825 C C . ALA A 1 107 ? -14.642 -9.252 0.814 1.00 87.12 107 ALA A C 1
ATOM 827 O O . ALA A 1 107 ? -14.749 -8.080 0.457 1.00 87.12 107 ALA A O 1
ATOM 828 N N . VAL A 1 108 ? -15.577 -9.862 1.541 1.00 87.81 108 VAL A N 1
ATOM 829 C CA . VAL A 1 108 ? -16.785 -9.183 2.022 1.00 87.81 108 VAL A CA 1
ATOM 830 C C . VAL A 1 108 ? -16.597 -8.832 3.491 1.00 87.81 108 VAL A C 1
ATOM 832 O O . VAL A 1 108 ? -16.517 -9.728 4.336 1.00 87.81 108 VAL A O 1
ATOM 835 N N . LEU A 1 109 ? -16.537 -7.534 3.789 1.00 90.12 109 LEU A N 1
ATOM 836 C CA . LEU A 1 109 ? -16.576 -7.024 5.156 1.00 90.12 109 LEU A CA 1
ATOM 837 C C . LEU A 1 109 ? -17.990 -7.224 5.718 1.00 90.12 109 LEU A C 1
ATOM 839 O O . LEU A 1 109 ? -18.944 -6.659 5.195 1.00 90.12 109 LEU A O 1
ATOM 843 N N . GLN A 1 110 ? -18.115 -8.034 6.767 1.00 90.88 110 GLN A N 1
ATOM 844 C CA . GLN A 1 110 ? -19.391 -8.315 7.432 1.00 90.88 110 GLN A CA 1
ATOM 845 C C . GLN A 1 110 ? -19.678 -7.286 8.525 1.00 90.88 110 GLN A C 1
ATOM 847 O O . GLN A 1 110 ? -20.774 -6.739 8.604 1.00 90.88 110 GLN A O 1
ATOM 852 N N . SER A 1 111 ? -18.683 -6.998 9.364 1.00 91.06 111 SER A N 1
ATOM 853 C CA . SER A 1 111 ? -18.801 -6.002 10.426 1.00 91.06 111 SER A CA 1
ATOM 854 C C . SER A 1 111 ? -17.434 -5.489 10.879 1.00 91.06 111 SER A C 1
ATOM 856 O O . SER A 1 111 ? -16.402 -6.136 10.687 1.00 91.06 111 SER A O 1
ATOM 858 N N . ILE A 1 112 ? -17.434 -4.309 11.497 1.00 91.62 112 ILE A N 1
ATOM 859 C CA . ILE A 1 112 ? -16.296 -3.765 12.241 1.00 91.62 112 ILE A CA 1
ATOM 860 C C . ILE A 1 112 ? -16.672 -3.859 13.717 1.00 91.62 112 ILE A C 1
ATOM 862 O O . ILE A 1 112 ? -17.562 -3.146 14.172 1.00 91.62 112 ILE A O 1
ATOM 866 N N . THR A 1 113 ? -16.035 -4.766 14.454 1.00 93.38 113 THR A N 1
ATOM 867 C CA . THR A 1 113 ? -16.373 -5.020 15.862 1.00 93.38 113 THR A CA 1
ATOM 868 C C . THR A 1 113 ? -15.794 -3.942 16.773 1.00 93.38 113 THR A C 1
ATOM 870 O O . THR A 1 113 ? -16.427 -3.536 17.741 1.00 93.38 113 THR A O 1
ATOM 873 N N . ASN A 1 114 ? -14.570 -3.492 16.488 1.00 89.88 114 ASN A N 1
ATOM 874 C CA . ASN A 1 114 ? -13.884 -2.413 17.201 1.00 89.88 114 ASN A CA 1
ATOM 875 C C . ASN A 1 114 ? -12.708 -1.885 16.358 1.00 89.88 114 ASN A C 1
ATOM 877 O O . ASN A 1 114 ? -12.472 -2.355 15.247 1.00 89.88 114 ASN A O 1
ATOM 881 N N . SER A 1 115 ? -11.928 -0.949 16.908 1.00 83.12 115 SER A N 1
ATOM 882 C CA . SER A 1 115 ? -10.768 -0.336 16.238 1.00 83.12 115 SER A CA 1
ATOM 883 C C . SER A 1 115 ? -9.628 -1.301 15.881 1.00 83.12 115 SER A C 1
ATOM 885 O O . SER A 1 115 ? -8.687 -0.899 15.204 1.00 83.12 115 SER A O 1
ATOM 887 N N . ARG A 1 116 ? -9.682 -2.560 16.331 1.00 87.75 116 ARG A N 1
ATOM 888 C CA . ARG A 1 116 ? -8.638 -3.579 16.128 1.00 87.75 116 ARG A CA 1
ATOM 889 C C . ARG A 1 116 ? -9.154 -4.856 15.467 1.00 87.75 116 ARG A C 1
ATOM 891 O O . ARG A 1 116 ? -8.360 -5.740 15.168 1.00 87.75 116 ARG A O 1
ATOM 898 N N . THR A 1 117 ? -10.468 -4.986 15.284 1.00 90.62 117 THR A N 1
ATOM 899 C CA . THR A 1 117 ? -11.102 -6.250 14.896 1.00 90.62 117 THR A CA 1
ATOM 900 C C . THR A 1 117 ? -12.193 -6.011 13.865 1.00 90.62 117 THR A C 1
ATOM 902 O O . THR A 1 117 ? -13.167 -5.303 14.126 1.00 90.62 117 THR A O 1
ATOM 905 N N . ILE A 1 118 ? -12.049 -6.668 12.717 1.00 92.38 118 ILE A N 1
ATOM 906 C CA . ILE A 1 118 ? -13.048 -6.727 11.651 1.00 92.38 118 ILE A CA 1
ATOM 907 C C . ILE A 1 118 ? -13.449 -8.179 11.402 1.00 92.38 118 ILE A C 1
ATOM 909 O O . ILE A 1 118 ? -12.633 -9.089 11.548 1.00 92.38 118 ILE A O 1
ATOM 913 N N . VAL A 1 119 ? -14.699 -8.394 11.005 1.00 91.69 119 VAL A N 1
ATOM 914 C CA . VAL A 1 119 ? -15.203 -9.702 10.584 1.00 91.69 119 VAL A CA 1
ATOM 915 C C . VAL A 1 119 ? -15.308 -9.696 9.069 1.00 91.69 119 VAL A C 1
ATOM 917 O O . VAL A 1 119 ? -16.036 -8.895 8.483 1.00 91.69 119 VAL A O 1
ATOM 920 N N . VAL A 1 120 ? -14.561 -10.591 8.428 1.00 90.75 120 VAL A N 1
ATOM 921 C CA . VAL A 1 120 ? -14.470 -10.693 6.970 1.00 90.75 120 VAL A CA 1
ATOM 922 C C . VAL A 1 120 ? -14.886 -12.095 6.542 1.00 90.75 120 VAL A C 1
ATOM 924 O O . VAL A 1 120 ? -14.550 -13.086 7.185 1.00 90.75 120 VAL A O 1
ATOM 927 N N . SER A 1 121 ? -15.621 -12.177 5.440 1.00 88.25 121 SER A N 1
ATOM 928 C CA . SER A 1 121 ? -16.083 -13.422 4.825 1.00 88.25 121 SER A CA 1
ATOM 929 C C . SER A 1 121 ? -15.691 -13.471 3.348 1.00 88.25 121 SER A C 1
ATOM 931 O O . SER A 1 121 ? -15.242 -12.475 2.774 1.00 88.25 121 SER A O 1
ATOM 933 N N . GLY A 1 122 ? -15.847 -14.633 2.710 1.00 85.88 122 GLY A N 1
ATOM 934 C CA . GLY A 1 122 ? -15.458 -14.784 1.309 1.00 85.88 122 GLY A CA 1
ATOM 935 C C . GLY A 1 122 ? -13.941 -14.820 1.112 1.00 85.88 122 GLY A C 1
ATOM 936 O O . GLY A 1 122 ? -13.467 -14.465 0.041 1.00 85.88 122 GLY A O 1
ATOM 937 N N . LEU A 1 123 ? -13.171 -15.208 2.130 1.00 87.75 123 LEU A N 1
ATOM 938 C CA . LEU A 1 123 ? -11.736 -15.468 2.000 1.00 87.75 123 LEU A CA 1
ATOM 939 C C . LEU A 1 123 ? -11.499 -16.951 1.663 1.00 87.75 123 LEU A C 1
ATOM 941 O O . LEU A 1 123 ? -12.321 -17.790 2.042 1.00 87.75 123 LEU A O 1
ATOM 945 N N . PRO A 1 124 ? -10.413 -17.302 0.951 1.00 86.75 124 PRO A N 1
ATOM 946 C CA . PRO A 1 124 ? -10.040 -18.697 0.728 1.00 86.75 124 PRO A CA 1
ATOM 947 C C . PRO A 1 124 ? -9.810 -19.468 2.030 1.00 86.75 124 PRO A C 1
ATOM 949 O O . PRO A 1 124 ? -9.405 -18.898 3.047 1.00 86.75 124 PRO A O 1
ATOM 952 N N . ALA A 1 125 ? -10.014 -20.787 1.989 1.00 82.56 125 ALA A N 1
ATOM 953 C CA . ALA A 1 125 ? -9.710 -21.654 3.123 1.00 82.56 125 ALA A CA 1
ATOM 954 C C . ALA A 1 125 ? -8.229 -21.526 3.522 1.00 82.56 125 ALA A C 1
ATOM 956 O O . ALA A 1 125 ? -7.337 -21.621 2.681 1.00 82.56 125 ALA A O 1
ATOM 957 N N . GLY A 1 126 ? -7.971 -21.293 4.812 1.00 83.25 126 GLY A N 1
ATOM 958 C CA . GLY A 1 126 ? -6.614 -21.111 5.330 1.00 83.25 126 GLY A CA 1
ATOM 959 C C . GLY A 1 126 ? -5.975 -19.754 5.015 1.00 83.25 126 GLY A C 1
ATOM 960 O O . GLY A 1 126 ? -4.784 -19.591 5.280 1.00 83.25 126 GLY A O 1
ATOM 961 N N . PHE A 1 127 ? -6.729 -18.779 4.491 1.00 86.56 127 PHE A N 1
ATOM 962 C CA . PHE A 1 127 ? -6.236 -17.410 4.346 1.00 86.56 127 PHE A CA 1
ATOM 963 C C . PHE A 1 127 ? -5.902 -16.814 5.718 1.00 86.56 127 PHE A C 1
ATOM 965 O O . PHE A 1 127 ? -6.652 -16.956 6.684 1.00 86.56 127 PHE A O 1
ATOM 972 N N . LYS A 1 128 ? -4.749 -16.154 5.796 1.00 88.19 128 LYS A N 1
ATOM 973 C CA . LYS A 1 128 ? -4.171 -15.616 7.028 1.00 88.19 128 LYS A CA 1
ATOM 974 C C . LYS A 1 128 ? -3.481 -14.301 6.709 1.00 88.19 128 LYS A C 1
ATOM 976 O O . LYS A 1 128 ? -2.774 -14.225 5.706 1.00 88.19 128 LYS A O 1
ATOM 981 N N . LEU A 1 129 ? -3.688 -13.321 7.581 1.00 88.62 129 LEU A N 1
ATOM 982 C CA . LEU A 1 129 ? -2.900 -12.097 7.644 1.00 88.62 129 LEU A CA 1
ATOM 983 C C . LEU A 1 129 ? -1.882 -12.229 8.779 1.00 88.62 129 LEU A C 1
ATOM 985 O O . LEU A 1 129 ? -2.134 -12.903 9.782 1.00 88.62 129 LEU A O 1
ATOM 989 N N . SER A 1 130 ? -0.740 -11.588 8.609 1.00 90.88 130 SER A N 1
ATOM 990 C CA . SER A 1 130 ? 0.352 -11.507 9.568 1.00 90.88 130 SER A CA 1
ATOM 991 C C . SER A 1 130 ? 0.563 -10.058 10.000 1.00 90.88 130 SER A C 1
ATOM 993 O O . SER A 1 130 ? 0.202 -9.118 9.293 1.00 90.88 130 SER A O 1
ATOM 995 N N . SER A 1 131 ? 1.160 -9.861 11.176 1.00 90.25 131 SER A N 1
ATOM 996 C CA . SER A 1 131 ? 1.555 -8.525 11.626 1.00 90.25 131 SER A CA 1
ATOM 997 C C . SER A 1 131 ? 2.452 -7.857 10.579 1.00 90.25 131 SER A C 1
ATOM 999 O O . SER A 1 131 ? 3.448 -8.442 10.159 1.00 90.25 131 SER A O 1
ATOM 1001 N N . GLY A 1 132 ? 2.092 -6.637 10.175 1.00 87.56 132 GLY A N 1
ATOM 1002 C CA . GLY A 1 132 ? 2.764 -5.898 9.101 1.00 87.56 132 GLY A CA 1
ATOM 1003 C C . GLY A 1 132 ? 2.056 -5.957 7.744 1.00 87.56 132 GLY A C 1
ATOM 1004 O O . GLY A 1 132 ? 2.464 -5.231 6.841 1.00 87.56 132 GLY A O 1
ATOM 1005 N N . ASP A 1 133 ? 0.999 -6.763 7.600 1.00 89.56 133 ASP A N 1
ATOM 1006 C CA . ASP A 1 133 ? 0.145 -6.739 6.411 1.00 89.56 133 ASP A CA 1
ATOM 1007 C C . ASP A 1 133 ? -0.748 -5.494 6.376 1.00 89.56 133 ASP A C 1
ATOM 1009 O O . ASP A 1 133 ? -1.289 -5.056 7.395 1.00 89.56 133 ASP A O 1
ATOM 1013 N N . TYR A 1 134 ? -0.949 -4.960 5.171 1.00 88.88 134 TYR A N 1
ATOM 1014 C CA . TYR A 1 134 ? -1.855 -3.843 4.924 1.00 88.88 134 TYR A CA 1
ATOM 1015 C C . TYR A 1 134 ? -3.254 -4.340 4.554 1.00 88.88 134 TYR A C 1
ATOM 1017 O O . TYR A 1 134 ? -3.415 -5.304 3.802 1.00 88.88 134 TYR A O 1
ATOM 1025 N N . VAL A 1 135 ? -4.277 -3.655 5.066 1.00 88.06 135 VAL A N 1
ATOM 1026 C CA . VAL A 1 135 ? -5.685 -3.933 4.765 1.00 88.06 135 VAL A CA 1
ATOM 1027 C C . VAL A 1 135 ? -6.365 -2.634 4.364 1.00 88.06 135 VAL A C 1
ATOM 1029 O O . VAL A 1 135 ? -6.312 -1.648 5.095 1.00 88.06 135 VAL A O 1
ATOM 1032 N N . GLU A 1 136 ? -7.040 -2.650 3.219 1.00 86.31 136 GLU A N 1
ATOM 1033 C CA . GLU A 1 136 ? -7.885 -1.550 2.767 1.00 86.31 136 GLU A CA 1
ATOM 1034 C C . GLU A 1 136 ? -9.358 -1.939 2.913 1.00 86.31 136 GLU A C 1
ATOM 1036 O O . GLU A 1 136 ? -9.791 -2.991 2.437 1.00 86.31 136 GLU A O 1
ATOM 1041 N N . LEU A 1 137 ? -10.144 -1.073 3.552 1.00 87.06 137 LEU A N 1
ATOM 1042 C CA . LEU A 1 137 ? -11.593 -1.219 3.634 1.00 87.06 137 LEU A CA 1
ATOM 1043 C C . LEU A 1 137 ? -12.242 -0.269 2.631 1.00 87.06 137 LEU A C 1
ATOM 1045 O O . LEU A 1 137 ? -12.199 0.948 2.796 1.00 87.06 137 LEU A O 1
ATOM 1049 N N . ARG A 1 138 ? -12.867 -0.832 1.593 1.00 80.88 138 ARG A N 1
ATOM 1050 C CA . ARG A 1 138 ? -13.599 -0.068 0.578 1.00 80.88 138 ARG A CA 1
ATOM 1051 C C . ARG A 1 138 ? -15.099 -0.207 0.787 1.00 80.88 138 ARG A C 1
ATOM 1053 O O . ARG A 1 138 ? -15.616 -1.318 0.868 1.00 80.88 138 ARG A O 1
ATOM 1060 N N . LYS A 1 139 ? -15.811 0.920 0.808 1.00 78.88 139 LYS A N 1
ATOM 1061 C CA . LYS A 1 139 ? -17.273 0.933 0.710 1.00 78.88 139 LYS A CA 1
ATOM 1062 C C . LYS A 1 139 ? -17.664 0.913 -0.767 1.00 78.88 139 LYS A C 1
ATOM 1064 O O . LYS A 1 139 ? -17.523 1.921 -1.451 1.00 78.88 139 LYS A O 1
ATOM 1069 N N . SER A 1 140 ? -18.150 -0.226 -1.250 1.00 67.88 140 SER A N 1
ATOM 1070 C CA . SER A 1 140 ? -18.855 -0.316 -2.531 1.00 67.88 140 SER A CA 1
ATOM 1071 C C . SER A 1 140 ? -20.328 0.023 -2.296 1.00 67.88 140 SER A C 1
ATOM 1073 O O . SER A 1 140 ? -20.977 -0.652 -1.495 1.00 67.88 140 SER A O 1
ATOM 1075 N N . GLY A 1 141 ? -20.823 1.083 -2.930 1.00 52.03 141 GLY A N 1
ATOM 1076 C CA . GLY A 1 141 ? -22.245 1.427 -2.995 1.00 52.03 141 GLY A CA 1
ATOM 1077 C C . GLY A 1 141 ? -22.728 1.354 -4.429 1.00 52.03 141 GLY A C 1
ATOM 1078 O O . GLY A 1 141 ? -21.898 1.652 -5.318 1.00 52.03 141 GLY A O 1
#